Protein AF-A0A6M3IVU8-F1 (afdb_monomer)

Structure (mmCIF, N/CA/C/O backbone):
data_AF-A0A6M3IVU8-F1
#
_entry.id   AF-A0A6M3IVU8-F1
#
loop_
_atom_site.group_PDB
_atom_site.id
_atom_site.type_symbol
_atom_site.label_atom_id
_atom_site.label_alt_id
_atom_site.label_comp_id
_atom_site.label_asym_id
_atom_site.label_entity_id
_atom_site.label_seq_id
_atom_site.pdbx_PDB_ins_code
_atom_site.Cartn_x
_atom_site.Cartn_y
_atom_site.Cartn_z
_atom_site.occupancy
_atom_site.B_iso_or_equiv
_atom_site.auth_seq_id
_atom_site.auth_comp_id
_atom_site.auth_asym_id
_atom_site.auth_atom_id
_atom_site.pdbx_PDB_model_num
ATOM 1 N N . MET A 1 1 ? 1.051 0.463 17.326 1.00 62.12 1 MET A N 1
ATOM 2 C CA . MET A 1 1 ? 1.452 0.470 15.902 1.00 62.12 1 MET A CA 1
ATOM 3 C C . MET A 1 1 ? 1.864 1.874 15.525 1.00 62.12 1 MET A C 1
ATOM 5 O O . MET A 1 1 ? 1.216 2.806 15.981 1.00 62.12 1 MET A O 1
ATOM 9 N N . ASN A 1 2 ? 2.916 2.026 14.725 1.00 73.69 2 ASN A N 1
ATOM 10 C CA . ASN A 1 2 ? 3.225 3.302 14.088 1.00 73.69 2 ASN A CA 1
ATOM 11 C C . ASN A 1 2 ? 2.425 3.381 12.774 1.00 73.69 2 ASN A C 1
ATOM 13 O O . ASN A 1 2 ? 2.729 2.593 11.880 1.00 73.69 2 ASN A O 1
ATOM 17 N N . PRO A 1 3 ? 1.431 4.277 12.634 1.00 71.19 3 PRO A N 1
ATOM 18 C CA . PRO A 1 3 ? 0.600 4.359 11.430 1.00 71.19 3 PRO A CA 1
ATOM 19 C C . PRO A 1 3 ? 1.395 4.609 10.144 1.00 71.19 3 PRO A C 1
ATOM 21 O O . PRO A 1 3 ? 0.958 4.206 9.076 1.00 71.19 3 PRO A O 1
ATOM 24 N N . LEU A 1 4 ? 2.582 5.219 10.240 1.00 71.50 4 LEU A N 1
ATOM 25 C CA . LEU A 1 4 ? 3.444 5.502 9.087 1.00 71.50 4 LEU A CA 1
ATOM 26 C C . LEU A 1 4 ? 4.109 4.249 8.496 1.00 71.50 4 LEU A C 1
ATOM 28 O O . LEU A 1 4 ? 4.609 4.294 7.376 1.00 71.50 4 LEU A O 1
ATOM 32 N N . ASN A 1 5 ? 4.118 3.137 9.236 1.00 81.75 5 ASN A N 1
ATOM 33 C CA . ASN A 1 5 ? 4.657 1.866 8.752 1.00 81.75 5 ASN A CA 1
ATOM 34 C C . ASN A 1 5 ? 3.627 1.041 7.975 1.00 81.75 5 ASN A C 1
ATOM 36 O O . ASN A 1 5 ? 3.995 -0.006 7.449 1.00 81.75 5 ASN A O 1
ATOM 40 N N . TYR A 1 6 ? 2.368 1.484 7.935 1.00 89.56 6 TYR A N 1
ATOM 41 C CA . TYR A 1 6 ? 1.252 0.776 7.324 1.00 89.56 6 TYR A CA 1
ATOM 42 C C . TYR A 1 6 ? 0.635 1.599 6.196 1.00 89.56 6 TYR A C 1
ATOM 44 O O . TYR A 1 6 ? 0.760 2.826 6.139 1.00 89.56 6 TYR A O 1
ATOM 52 N N . ALA A 1 7 ? -0.036 0.898 5.290 1.00 91.94 7 ALA A N 1
ATOM 53 C CA . ALA A 1 7 ? -0.782 1.494 4.201 1.00 91.94 7 ALA A CA 1
ATOM 54 C C . ALA A 1 7 ? -1.857 2.445 4.735 1.00 91.94 7 ALA A C 1
ATOM 56 O O . ALA A 1 7 ? -2.603 2.103 5.663 1.00 9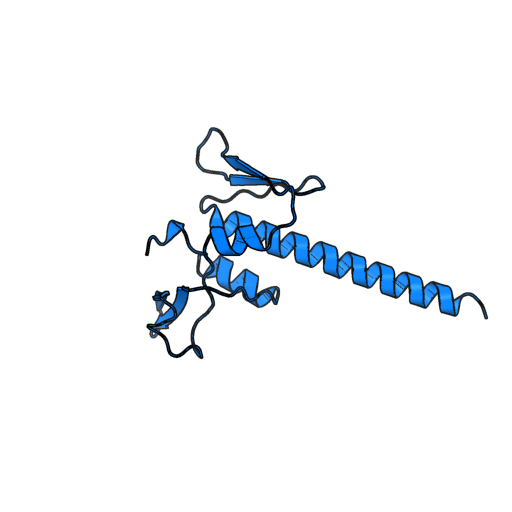1.94 7 ALA A O 1
ATOM 57 N N . SER A 1 8 ? -2.000 3.615 4.113 1.00 92.62 8 SER A N 1
ATOM 58 C CA . SER A 1 8 ? -3.180 4.447 4.353 1.00 92.62 8 SER A CA 1
ATOM 59 C C . SER A 1 8 ? -4.460 3.714 3.929 1.00 92.62 8 SER A C 1
ATOM 61 O O . SER A 1 8 ? -4.422 2.750 3.158 1.00 92.62 8 SER A O 1
ATOM 63 N N . LEU A 1 9 ? -5.617 4.167 4.418 1.00 92.94 9 LEU A N 1
ATOM 64 C CA . LEU A 1 9 ? -6.910 3.607 4.013 1.00 92.94 9 LEU A CA 1
ATOM 65 C C . LEU A 1 9 ? -7.085 3.661 2.490 1.00 92.94 9 LEU A C 1
ATOM 67 O O . LEU A 1 9 ? -7.527 2.694 1.875 1.00 92.94 9 LEU A O 1
ATOM 71 N N . GLU A 1 10 ? -6.711 4.786 1.884 1.00 92.75 10 GLU A N 1
ATOM 72 C CA . GLU A 1 10 ? -6.844 4.996 0.445 1.00 92.75 10 GLU A CA 1
ATOM 73 C C . GLU A 1 10 ? -5.897 4.092 -0.351 1.00 92.75 10 GLU A C 1
ATOM 75 O O . GLU A 1 10 ? -6.315 3.504 -1.346 1.00 92.75 10 GLU A O 1
ATOM 80 N N . ALA A 1 11 ? -4.651 3.902 0.096 1.00 91.69 11 ALA A N 1
ATOM 81 C CA . ALA A 1 11 ? -3.737 2.950 -0.539 1.00 91.69 11 ALA A CA 1
ATOM 82 C C . ALA A 1 11 ? -4.208 1.493 -0.375 1.00 91.69 11 ALA A C 1
ATOM 84 O O . ALA A 1 11 ? -4.144 0.705 -1.317 1.00 91.69 11 ALA A O 1
ATOM 85 N N . SER A 1 12 ? -4.761 1.154 0.790 1.00 93.25 12 SER A N 1
ATOM 86 C CA . SER A 1 12 ? -5.315 -0.176 1.071 1.00 93.25 12 SER A CA 1
ATOM 87 C C . SER A 1 12 ? -6.503 -0.505 0.160 1.00 93.25 12 SER A C 1
ATOM 89 O O . SER A 1 12 ? -6.572 -1.599 -0.398 1.00 93.25 12 SER A O 1
ATOM 91 N N . LYS A 1 13 ? -7.409 0.457 -0.067 1.00 92.81 13 LYS A N 1
ATOM 92 C CA . LYS A 1 13 ? -8.499 0.310 -1.047 1.00 92.81 13 LYS A CA 1
ATOM 93 C C . LYS A 1 13 ? -7.959 0.074 -2.457 1.00 92.81 13 LYS A C 1
ATOM 95 O O . LYS A 1 13 ? -8.419 -0.851 -3.116 1.00 92.81 13 LYS A O 1
ATOM 100 N N . ARG A 1 14 ? -6.944 0.837 -2.889 1.00 92.75 14 ARG A N 1
ATOM 101 C CA . ARG A 1 14 ? -6.322 0.666 -4.218 1.00 92.75 14 ARG A CA 1
ATOM 102 C C . ARG A 1 14 ? -5.722 -0.729 -4.422 1.00 92.75 14 ARG A C 1
ATOM 104 O O . ARG A 1 14 ? -5.829 -1.262 -5.523 1.00 92.75 14 ARG A O 1
ATOM 111 N N . LEU A 1 15 ? -5.116 -1.328 -3.391 1.00 91.62 15 LEU A N 1
ATOM 112 C CA . LEU A 1 15 ? -4.637 -2.718 -3.453 1.00 91.62 15 LEU A CA 1
ATOM 113 C C . LEU A 1 15 ? -5.786 -3.701 -3.683 1.00 91.62 15 LEU A C 1
ATOM 115 O O . LEU A 1 15 ? -5.729 -4.506 -4.612 1.00 91.62 15 LEU A O 1
ATOM 119 N N . VAL A 1 16 ? -6.841 -3.597 -2.872 1.00 90.62 16 VAL A N 1
ATOM 120 C CA . VAL A 1 16 ? -8.010 -4.482 -2.971 1.00 90.62 16 VAL A CA 1
ATOM 121 C C . VAL A 1 16 ? -8.709 -4.323 -4.323 1.00 90.62 16 VAL A C 1
ATOM 123 O O . VAL A 1 16 ? -9.047 -5.320 -4.955 1.00 90.62 16 VAL A O 1
ATOM 126 N N . GLU A 1 17 ? -8.863 -3.093 -4.816 1.00 91.25 17 GLU A N 1
ATOM 127 C CA . GLU A 1 17 ? -9.404 -2.801 -6.153 1.00 91.25 17 GLU A CA 1
ATOM 128 C C . GLU A 1 17 ? -8.536 -3.371 -7.283 1.00 91.25 17 GLU A C 1
ATOM 130 O O . GLU A 1 17 ? -9.053 -3.762 -8.329 1.00 91.25 17 GLU A O 1
ATOM 135 N N . ALA A 1 18 ? -7.218 -3.449 -7.080 1.00 87.94 18 ALA A N 1
ATOM 136 C CA . ALA A 1 18 ? -6.300 -4.115 -7.998 1.00 87.94 18 ALA A CA 1
ATOM 137 C C . ALA A 1 18 ? -6.326 -5.652 -7.879 1.00 87.94 18 ALA A C 1
ATOM 139 O O . ALA A 1 18 ? -5.600 -6.322 -8.611 1.00 87.94 18 ALA A O 1
ATOM 140 N N . GLY A 1 19 ? -7.140 -6.215 -6.978 1.00 89.19 19 GLY A N 1
ATOM 141 C CA . GLY A 1 19 ? -7.202 -7.652 -6.704 1.00 89.19 19 GLY A CA 1
ATOM 142 C C . GLY A 1 19 ? -6.001 -8.182 -5.917 1.00 89.19 19 GLY A C 1
ATOM 143 O O . GLY A 1 19 ? -5.787 -9.391 -5.876 1.00 89.19 19 GLY A O 1
ATOM 144 N N . ILE A 1 20 ? -5.209 -7.297 -5.305 1.00 88.62 20 ILE A N 1
ATOM 145 C CA . ILE A 1 20 ? -4.016 -7.650 -4.535 1.00 88.62 20 ILE A CA 1
ATOM 146 C C . ILE A 1 20 ? -4.391 -7.648 -3.054 1.00 88.62 20 ILE A C 1
ATOM 148 O O . ILE A 1 20 ? -4.647 -6.600 -2.464 1.00 88.62 20 ILE A O 1
ATOM 152 N N . VAL A 1 21 ? -4.407 -8.829 -2.441 1.00 87.50 21 VAL A N 1
ATOM 153 C CA . VAL A 1 21 ? -4.656 -8.994 -1.005 1.00 87.50 21 VAL A CA 1
ATOM 154 C C . VAL A 1 21 ? -3.397 -9.555 -0.366 1.00 87.50 21 VAL A C 1
ATOM 156 O O . VAL A 1 21 ? -3.051 -10.714 -0.580 1.00 87.50 21 VAL A O 1
ATOM 159 N N . LEU A 1 22 ? -2.701 -8.718 0.401 1.00 89.50 22 LEU A N 1
ATOM 160 C CA . LEU A 1 22 ? -1.493 -9.121 1.114 1.00 89.50 22 LEU A CA 1
ATOM 161 C C . LEU A 1 22 ? -1.855 -9.683 2.485 1.00 89.50 22 LEU A C 1
ATOM 163 O O . LEU A 1 22 ? -2.718 -9.144 3.182 1.00 89.50 22 LEU A O 1
ATOM 167 N N . GLU A 1 23 ? -1.173 -10.753 2.888 1.00 89.62 23 GLU A N 1
ATOM 168 C CA . GLU A 1 23 ? -1.243 -11.208 4.270 1.00 89.62 23 GLU A CA 1
ATOM 169 C C . GLU A 1 23 ? -0.614 -10.149 5.174 1.00 89.62 23 GLU A C 1
ATOM 171 O O . GLU A 1 23 ? 0.548 -9.787 4.993 1.00 89.62 23 GLU A O 1
ATOM 176 N N . THR A 1 24 ? -1.403 -9.658 6.129 1.00 90.94 24 THR A N 1
ATOM 177 C CA . THR A 1 24 ? -0.989 -8.585 7.025 1.00 90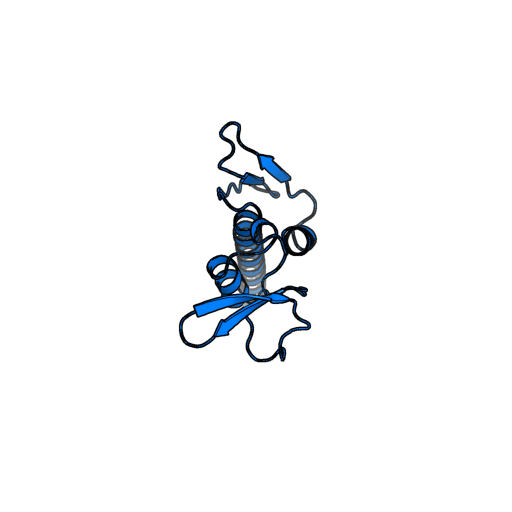.94 24 THR A CA 1
ATOM 178 C C . THR A 1 24 ? -1.522 -8.754 8.439 1.00 90.94 24 THR A C 1
ATOM 180 O O . THR A 1 24 ? -2.555 -9.399 8.671 1.00 90.94 24 THR A O 1
ATOM 183 N N . ASP A 1 25 ? -0.811 -8.163 9.395 1.00 90.06 25 ASP A N 1
ATOM 184 C CA . ASP A 1 25 ? -1.175 -8.107 10.804 1.00 90.06 25 ASP A CA 1
ATOM 185 C C . ASP A 1 25 ? -2.039 -6.892 11.177 1.00 90.06 25 ASP A C 1
ATOM 187 O O . ASP A 1 25 ? -2.444 -6.792 12.337 1.00 90.06 25 ASP A O 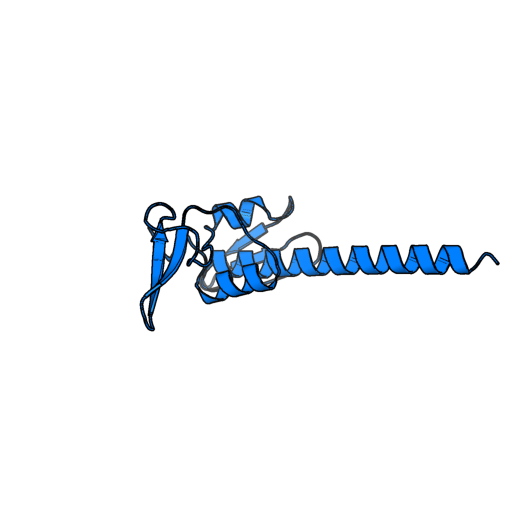1
ATOM 191 N N . ALA A 1 26 ? -2.382 -6.009 10.231 1.00 90.88 26 ALA A N 1
ATOM 192 C CA . ALA A 1 26 ? -3.174 -4.805 10.485 1.00 90.88 26 ALA A CA 1
ATOM 193 C C . ALA A 1 26 ? -4.299 -4.603 9.459 1.00 90.88 26 ALA A C 1
ATOM 195 O O . ALA A 1 26 ? -4.184 -4.976 8.296 1.00 90.88 26 ALA A O 1
ATOM 196 N N . HIS A 1 27 ? -5.427 -4.046 9.899 1.00 92.56 27 HIS A N 1
ATOM 197 C CA . HIS A 1 27 ? -6.592 -3.768 9.056 1.00 92.56 27 HIS A CA 1
ATOM 198 C C . HIS A 1 27 ? -7.156 -2.380 9.362 1.00 92.56 27 HIS A C 1
ATOM 200 O O . HIS A 1 27 ? -7.169 -1.939 10.513 1.00 92.56 27 HIS A O 1
ATOM 206 N N . HIS A 1 28 ? -7.678 -1.720 8.331 1.00 91.56 28 HIS A N 1
ATOM 207 C CA . HIS A 1 28 ? -8.589 -0.593 8.486 1.00 91.56 28 HIS A CA 1
ATOM 208 C C . HIS A 1 28 ? -9.995 -1.120 8.736 1.00 91.56 28 HIS A C 1
ATOM 210 O O . HIS A 1 28 ? -10.525 -1.890 7.933 1.00 91.56 28 HIS A O 1
ATOM 216 N N . ILE A 1 29 ? -10.611 -0.690 9.831 1.00 88.69 29 ILE A N 1
ATOM 217 C CA . ILE A 1 29 ? -11.959 -1.105 10.226 1.00 88.69 29 ILE A CA 1
ATOM 218 C C . ILE A 1 29 ? -12.852 0.115 10.279 1.00 88.69 29 ILE A C 1
ATOM 220 O O . ILE A 1 29 ? -12.452 1.165 10.781 1.00 88.69 29 ILE A O 1
ATOM 224 N N . LYS A 1 30 ? -14.080 -0.048 9.795 1.00 87.62 30 LYS A N 1
ATOM 225 C CA . LYS A 1 30 ? -15.089 0.997 9.842 1.00 87.62 30 LYS A CA 1
ATOM 226 C C . LYS A 1 30 ? -15.911 0.903 11.129 1.00 87.62 30 LYS A C 1
ATOM 228 O O . LYS A 1 30 ? -16.640 -0.068 11.323 1.00 87.62 30 LYS A O 1
ATOM 233 N N . TYR A 1 31 ? -15.852 1.939 11.960 1.00 82.81 31 TYR A N 1
ATOM 234 C CA . TYR A 1 31 ? -16.718 2.120 13.126 1.00 82.81 31 TYR A CA 1
ATOM 235 C C . TYR A 1 31 ? -17.681 3.277 12.855 1.00 82.81 31 TYR A C 1
ATOM 237 O O . TYR A 1 31 ? -17.320 4.450 12.916 1.00 82.81 31 TYR A O 1
ATOM 245 N N . GLY A 1 32 ? -18.925 2.949 12.496 1.00 83.31 32 GLY A N 1
ATOM 246 C CA . GLY A 1 32 ? -19.904 3.956 12.083 1.00 83.31 32 GLY A CA 1
ATOM 247 C C . GLY A 1 32 ? -19.447 4.700 10.823 1.00 83.31 32 GLY A C 1
ATOM 248 O O . GLY A 1 32 ? -19.466 4.137 9.726 1.00 83.31 32 GLY A O 1
ATOM 249 N N . THR A 1 33 ? -19.055 5.966 10.972 1.00 84.00 33 THR A N 1
ATOM 250 C CA . THR A 1 33 ? -18.554 6.825 9.883 1.00 84.00 33 THR A CA 1
ATOM 251 C C . THR A 1 33 ? -17.031 6.901 9.804 1.00 84.00 33 THR A C 1
ATOM 253 O O . THR A 1 33 ? -16.514 7.367 8.790 1.00 84.00 33 THR A O 1
ATOM 256 N N . GLU A 1 34 ? -16.316 6.451 10.833 1.00 88.25 34 GLU A N 1
ATOM 257 C CA . GLU A 1 34 ? -14.865 6.607 10.947 1.00 88.25 34 GLU A CA 1
ATOM 258 C C . GLU A 1 34 ? -14.125 5.311 10.613 1.00 88.25 34 GLU A C 1
ATOM 260 O O . GLU A 1 34 ? -14.678 4.213 10.709 1.00 88.25 34 GLU A O 1
ATOM 265 N N . TRP A 1 35 ? -12.868 5.453 10.193 1.00 89.94 35 TRP A N 1
ATOM 266 C CA . TRP A 1 35 ? -11.972 4.337 9.915 1.00 89.94 35 TRP A CA 1
ATOM 267 C C . TRP A 1 35 ? -10.798 4.359 10.883 1.00 89.94 35 TRP A C 1
ATOM 269 O O . TRP A 1 35 ? -10.126 5.381 11.022 1.00 89.94 35 TRP A O 1
ATOM 279 N N . GLU A 1 36 ? -10.524 3.217 11.506 1.00 89.88 36 GLU A N 1
ATOM 280 C CA . GLU A 1 36 ? -9.408 3.053 12.433 1.00 89.88 36 GLU A CA 1
ATOM 281 C C . GLU A 1 36 ? -8.484 1.917 11.995 1.00 89.88 36 GLU A C 1
ATOM 283 O O . GLU A 1 36 ? -8.939 0.839 11.609 1.00 89.88 36 GLU A O 1
ATOM 288 N N . LEU A 1 37 ? -7.174 2.143 12.121 1.00 90.25 37 LEU A N 1
ATOM 289 C CA . LEU A 1 37 ? -6.160 1.109 11.944 1.00 90.25 37 LEU A CA 1
ATOM 290 C C . LEU A 1 37 ? -6.055 0.270 13.222 1.00 90.25 37 LEU A C 1
ATOM 292 O O . LEU A 1 37 ? -5.693 0.786 14.287 1.00 90.25 37 LEU A O 1
ATOM 296 N N . LYS A 1 38 ? -6.320 -1.031 13.119 1.00 89.44 38 LYS A N 1
ATOM 297 C CA . LYS A 1 38 ? -6.245 -1.973 14.239 1.00 89.44 38 LYS A CA 1
ATOM 298 C C . LYS A 1 38 ? -5.451 -3.232 13.879 1.00 89.44 38 LYS A C 1
ATOM 300 O O . LYS A 1 38 ? -5.414 -3.621 12.713 1.00 89.44 38 LYS A O 1
ATOM 305 N N . PRO A 1 39 ? -4.849 -3.907 14.871 1.00 88.56 39 PRO A N 1
ATOM 306 C CA . PRO A 1 39 ? -4.251 -5.219 14.661 1.00 88.56 39 PRO A CA 1
ATOM 307 C C . PRO A 1 39 ? -5.294 -6.264 14.245 1.00 88.56 39 PRO A C 1
ATOM 309 O O . PRO A 1 39 ? -6.397 -6.288 14.791 1.00 88.56 39 PRO A O 1
ATOM 312 N N . ARG A 1 40 ? -4.922 -7.207 13.381 1.00 83.88 40 ARG A N 1
ATOM 313 C CA . ARG A 1 40 ? -5.771 -8.297 12.874 1.00 83.88 40 ARG A CA 1
ATOM 314 C C . ARG A 1 40 ? -6.407 -9.148 13.979 1.00 83.88 40 ARG A C 1
ATOM 316 O O . ARG A 1 40 ? -7.525 -9.609 13.815 1.00 83.88 40 ARG A O 1
ATOM 323 N N . HIS A 1 41 ? -5.730 -9.338 15.111 1.00 82.56 41 HIS A N 1
ATOM 324 C CA . HIS A 1 41 ? -6.268 -10.112 16.239 1.00 82.56 41 HIS A CA 1
ATOM 325 C C . HIS A 1 41 ? -7.373 -9.383 17.019 1.00 82.56 41 HIS A C 1
ATOM 327 O O . HIS A 1 41 ? -8.068 -10.004 17.814 1.00 82.56 41 HIS A O 1
ATOM 333 N N . SER A 1 42 ? -7.523 -8.071 16.826 1.00 77.06 42 SER A N 1
ATOM 334 C CA . SER A 1 42 ? -8.584 -7.274 17.457 1.00 77.06 42 SER A CA 1
ATOM 335 C C . SER A 1 42 ? -9.853 -7.192 16.603 1.00 77.06 42 SER A C 1
ATOM 337 O O . SER A 1 42 ? -10.743 -6.397 16.898 1.00 77.06 42 SER A O 1
ATOM 339 N N . VAL A 1 43 ? -9.930 -8.003 15.544 1.00 64.50 43 VAL A N 1
ATOM 340 C CA . VAL A 1 43 ? -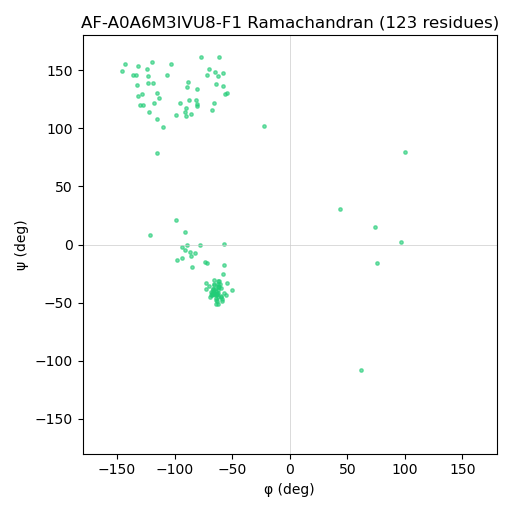10.996 -7.969 14.544 1.00 64.50 43 VAL A CA 1
ATOM 341 C C . VAL A 1 43 ? -11.520 -9.367 14.263 1.00 64.50 43 VAL A C 1
ATOM 343 O O . VAL A 1 43 ? -10.737 -10.286 14.027 1.00 64.50 43 VAL A O 1
ATOM 346 N N . ASP A 1 44 ? -12.840 -9.500 14.155 1.00 66.12 44 ASP A N 1
ATOM 347 C CA . ASP A 1 44 ? -13.412 -10.561 13.333 1.00 66.12 44 ASP A CA 1
ATOM 348 C C . ASP A 1 44 ? -13.070 -10.227 11.877 1.00 66.12 44 ASP A C 1
ATOM 350 O O . ASP A 1 44 ? -13.484 -9.191 11.352 1.00 66.12 44 ASP A O 1
ATOM 354 N N . ALA A 1 45 ? -12.273 -11.083 11.234 1.00 55.56 45 ALA A N 1
ATOM 355 C CA . ALA A 1 45 ? -11.623 -10.861 9.934 1.00 55.56 45 ALA A CA 1
ATOM 356 C C . ALA A 1 45 ? -12.564 -10.521 8.752 1.00 55.56 45 ALA A C 1
ATOM 358 O O . ALA A 1 45 ? -12.106 -10.332 7.630 1.00 55.56 45 ALA A O 1
ATOM 359 N N . VAL A 1 46 ? -13.874 -10.449 8.983 1.00 59.22 46 VAL A N 1
ATOM 360 C CA . VAL A 1 46 ? -14.926 -10.302 7.973 1.00 59.22 46 VAL A CA 1
ATOM 361 C C . VAL A 1 46 ? -15.173 -8.838 7.571 1.00 59.22 46 VAL A C 1
ATOM 363 O O . VAL A 1 46 ? -15.707 -8.596 6.493 1.00 59.22 46 VAL A O 1
ATOM 366 N N . TYR A 1 47 ? -14.769 -7.849 8.381 1.00 70.75 47 TYR A N 1
ATOM 367 C CA . TYR A 1 47 ? -15.170 -6.440 8.173 1.00 70.75 47 TYR A CA 1
ATOM 368 C C . TYR A 1 47 ? -14.021 -5.434 7.968 1.00 70.75 47 TYR A C 1
ATOM 370 O O . TYR A 1 47 ? -14.266 -4.226 7.942 1.00 70.75 47 TYR A O 1
ATOM 378 N N . GLY A 1 48 ? -12.776 -5.896 7.819 1.00 84.38 48 GLY A N 1
ATOM 379 C CA . GLY A 1 48 ? -11.601 -5.026 7.674 1.00 84.38 48 GLY A CA 1
ATOM 380 C C . GLY A 1 48 ? -11.025 -4.988 6.256 1.00 84.38 48 GLY A C 1
ATOM 381 O O . GLY A 1 48 ? -10.999 -6.006 5.570 1.00 84.38 48 GLY A O 1
ATOM 382 N N . ILE A 1 49 ? -10.498 -3.833 5.839 1.00 91.25 49 ILE A N 1
ATOM 383 C CA . ILE A 1 49 ? -9.629 -3.722 4.657 1.00 91.25 49 ILE A CA 1
ATOM 384 C C . ILE A 1 49 ? -8.185 -3.983 5.117 1.00 91.25 49 ILE A C 1
ATOM 386 O O . ILE A 1 49 ? -7.727 -3.278 6.019 1.00 91.25 49 ILE A O 1
ATOM 390 N N . PRO A 1 50 ? -7.458 -4.953 4.535 1.00 92.00 50 PRO A N 1
ATOM 391 C CA . PRO A 1 50 ? -6.060 -5.216 4.873 1.00 92.00 50 PRO A CA 1
ATOM 392 C C . PRO A 1 50 ? -5.205 -3.956 4.739 1.00 92.00 50 PRO A C 1
ATOM 394 O O . PRO A 1 50 ? -5.257 -3.282 3.713 1.00 92.00 50 PRO A O 1
ATOM 397 N N . ALA A 1 51 ? -4.418 -3.648 5.765 1.00 93.19 51 ALA A N 1
ATOM 398 C CA . ALA A 1 51 ? -3.538 -2.488 5.807 1.00 93.19 51 ALA A CA 1
ATOM 399 C C . ALA A 1 51 ? -2.083 -2.965 5.869 1.00 93.19 51 ALA A C 1
ATOM 401 O O . ALA A 1 51 ? -1.517 -2.995 6.958 1.00 93.19 51 ALA A O 1
ATOM 402 N N . PRO A 1 52 ? -1.477 -3.377 4.743 1.00 93.50 52 PRO A N 1
ATOM 403 C CA . PRO A 1 52 ? -0.152 -3.970 4.768 1.00 93.50 52 PRO A CA 1
ATOM 404 C C . PRO A 1 52 ? 0.922 -2.994 5.231 1.00 93.50 52 PRO A C 1
ATOM 406 O O . PRO A 1 52 ? 0.853 -1.786 4.989 1.00 93.50 52 PRO A O 1
ATOM 409 N N . SER A 1 53 ? 1.935 -3.536 5.892 1.00 91.62 53 SER A N 1
ATOM 410 C CA . SER A 1 53 ? 3.122 -2.795 6.285 1.00 91.62 53 SER A CA 1
ATOM 411 C C . SER A 1 53 ? 4.069 -2.576 5.107 1.00 91.62 53 SER A C 1
ATOM 413 O O . SER A 1 53 ? 4.051 -3.312 4.118 1.00 91.62 53 SER A O 1
ATOM 415 N N . MET A 1 54 ? 4.976 -1.607 5.240 1.00 87.81 54 MET A N 1
ATOM 416 C CA . MET A 1 54 ? 6.049 -1.373 4.267 1.00 87.81 54 MET A CA 1
ATOM 417 C C . MET A 1 54 ? 6.827 -2.657 3.931 1.00 87.81 54 MET A C 1
ATOM 419 O O . MET A 1 54 ? 7.187 -2.882 2.779 1.00 87.81 54 MET A O 1
ATOM 423 N N . PHE A 1 55 ? 7.073 -3.504 4.934 1.00 88.31 55 PHE A N 1
ATOM 424 C CA . PHE A 1 55 ? 7.798 -4.762 4.771 1.00 88.31 55 PHE A CA 1
ATOM 425 C C . PHE A 1 55 ? 7.021 -5.776 3.923 1.00 88.31 55 PHE A C 1
ATOM 427 O O . PHE A 1 55 ? 7.599 -6.406 3.040 1.00 88.31 55 PHE A O 1
ATOM 434 N N . GLU A 1 56 ? 5.718 -5.911 4.165 1.00 92.25 56 GLU A N 1
ATOM 435 C CA . GLU A 1 56 ? 4.855 -6.829 3.414 1.00 92.25 56 GLU A CA 1
ATOM 436 C C . GLU A 1 56 ? 4.769 -6.416 1.948 1.00 92.25 56 GLU A C 1
ATOM 438 O O . GLU A 1 56 ? 4.937 -7.256 1.072 1.00 92.25 56 GLU A O 1
ATOM 443 N N . VAL A 1 57 ? 4.608 -5.118 1.671 1.00 89.56 57 VAL A N 1
ATOM 444 C CA . VAL A 1 57 ? 4.603 -4.611 0.292 1.00 89.56 57 VAL A CA 1
ATOM 445 C C . VAL A 1 57 ? 5.967 -4.822 -0.373 1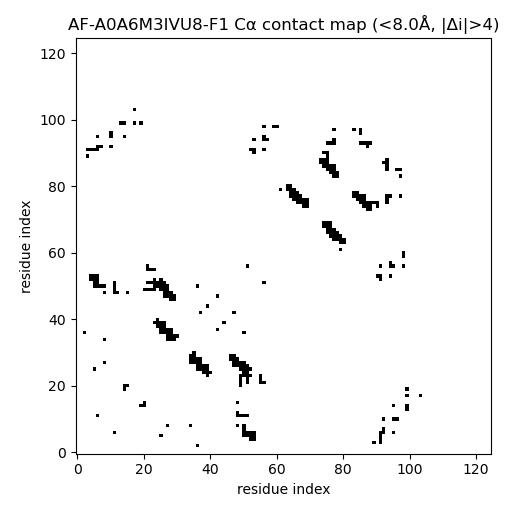.00 89.56 57 VAL A C 1
ATOM 447 O O . VAL A 1 57 ? 6.030 -5.248 -1.522 1.00 89.56 57 VAL A O 1
ATOM 450 N N . TRP A 1 58 ? 7.066 -4.569 0.347 1.00 85.25 58 TRP A N 1
ATOM 451 C CA . TRP A 1 58 ? 8.424 -4.753 -0.174 1.00 85.25 58 TRP A CA 1
ATOM 452 C C . TRP A 1 58 ? 8.724 -6.201 -0.570 1.00 85.25 58 TRP A C 1
ATOM 454 O O . TRP A 1 58 ? 9.408 -6.429 -1.565 1.00 85.25 58 TRP A O 1
ATOM 464 N N . ARG A 1 59 ? 8.210 -7.178 0.184 1.00 87.94 59 ARG A N 1
ATOM 465 C CA . ARG A 1 59 ? 8.411 -8.608 -0.093 1.00 87.94 59 ARG A CA 1
ATOM 466 C C . ARG A 1 59 ? 7.817 -9.042 -1.434 1.00 87.94 59 ARG A C 1
ATOM 468 O O . ARG A 1 59 ? 8.381 -9.920 -2.077 1.00 87.94 59 ARG A O 1
ATOM 475 N N . GLU A 1 60 ? 6.701 -8.440 -1.834 1.00 88.12 60 GLU A N 1
ATOM 476 C CA . GLU A 1 60 ? 6.005 -8.780 -3.081 1.00 88.12 60 GLU A CA 1
ATOM 477 C C . GLU A 1 60 ? 6.557 -8.030 -4.300 1.00 88.12 60 GLU A C 1
ATOM 479 O O . GLU A 1 60 ? 6.200 -8.330 -5.440 1.00 88.12 60 GLU A O 1
ATOM 484 N N . LEU A 1 61 ? 7.424 -7.036 -4.086 1.00 83.56 61 LEU A N 1
ATOM 485 C CA . LEU A 1 61 ? 8.046 -6.326 -5.190 1.00 83.56 61 LEU A CA 1
ATOM 486 C C . LEU A 1 61 ? 9.093 -7.203 -5.895 1.00 83.56 61 LEU A C 1
ATOM 488 O O . LEU A 1 61 ? 9.819 -7.961 -5.246 1.00 83.56 61 LEU A O 1
ATOM 492 N N . PRO A 1 62 ? 9.244 -7.066 -7.225 1.00 77.81 62 PRO A N 1
ATOM 493 C CA . PRO A 1 62 ? 10.267 -7.789 -7.964 1.00 77.81 62 PRO A CA 1
ATOM 494 C C . PRO A 1 62 ? 11.678 -7.509 -7.443 1.00 77.81 62 PRO A C 1
ATOM 496 O O . PRO A 1 62 ? 12.012 -6.387 -7.039 1.00 77.81 62 PRO A O 1
ATOM 499 N N . ILE A 1 63 ? 12.535 -8.525 -7.548 1.00 74.50 63 ILE A N 1
ATOM 500 C CA . ILE A 1 63 ? 13.967 -8.413 -7.261 1.00 74.50 63 ILE A CA 1
ATOM 501 C C . ILE A 1 63 ? 14.568 -7.298 -8.131 1.00 74.50 63 ILE A C 1
ATOM 503 O O . ILE A 1 63 ? 14.380 -7.269 -9.346 1.00 74.50 63 ILE A O 1
ATOM 507 N N . GLY A 1 64 ? 15.299 -6.375 -7.500 1.00 70.75 64 GLY A N 1
ATOM 508 C CA . GLY A 1 64 ? 15.880 -5.202 -8.163 1.00 70.75 64 GLY A CA 1
ATOM 509 C C . GLY A 1 64 ? 15.053 -3.919 -8.037 1.00 70.75 64 GLY A C 1
ATOM 510 O O . GLY A 1 64 ? 15.465 -2.891 -8.570 1.00 70.75 64 GLY A O 1
ATOM 511 N N . SER A 1 65 ? 13.927 -3.952 -7.319 1.00 74.25 65 SER A N 1
ATOM 512 C CA . SER A 1 65 ? 13.222 -2.735 -6.899 1.00 74.25 65 SER A CA 1
ATOM 513 C C . SER A 1 65 ? 14.091 -1.908 -5.943 1.00 74.25 65 SER A C 1
ATOM 515 O O . SER A 1 65 ? 14.752 -2.455 -5.058 1.00 74.25 65 SER A O 1
ATOM 517 N N . LEU A 1 66 ? 14.105 -0.585 -6.116 1.00 70.94 66 LEU A N 1
ATOM 518 C CA . LEU A 1 66 ? 14.960 0.349 -5.379 1.00 70.94 66 LEU A CA 1
ATOM 519 C C . LEU A 1 66 ? 14.129 1.485 -4.783 1.00 70.94 66 LEU A C 1
ATOM 521 O O . LEU A 1 66 ? 13.391 2.153 -5.499 1.00 70.94 66 LEU A O 1
ATOM 525 N N . ILE A 1 67 ? 14.311 1.742 -3.486 1.00 72.31 67 ILE A N 1
ATOM 526 C CA . ILE A 1 67 ? 13.800 2.925 -2.780 1.00 72.31 67 ILE A CA 1
ATOM 527 C C . ILE A 1 67 ? 14.907 3.974 -2.751 1.00 72.31 67 ILE A C 1
ATOM 529 O O . ILE A 1 67 ? 15.970 3.745 -2.176 1.00 72.31 67 ILE A O 1
ATOM 533 N N . THR A 1 68 ? 14.646 5.153 -3.305 1.00 69.75 68 THR A N 1
ATOM 534 C CA . THR A 1 68 ? 15.535 6.313 -3.205 1.00 69.75 68 THR A CA 1
ATOM 535 C C . THR A 1 68 ? 14.818 7.446 -2.487 1.00 69.75 68 THR A C 1
ATOM 537 O O . THR A 1 68 ? 13.774 7.918 -2.929 1.00 69.75 68 THR A O 1
ATOM 540 N N . LYS A 1 69 ? 15.387 7.924 -1.380 1.00 65.19 69 LYS A N 1
ATOM 541 C CA . LYS A 1 69 ? 14.885 9.116 -0.692 1.00 65.19 69 LYS A CA 1
ATOM 542 C C . LYS A 1 69 ? 15.392 10.368 -1.408 1.00 65.19 69 LYS A C 1
ATOM 544 O O . LYS A 1 69 ? 16.602 10.576 -1.492 1.00 65.19 69 LYS A O 1
ATOM 549 N N . CYS A 1 70 ? 14.495 11.222 -1.895 1.00 65.25 70 CYS A N 1
ATOM 550 C CA . CYS A 1 70 ? 14.905 12.498 -2.477 1.00 65.25 70 CYS A CA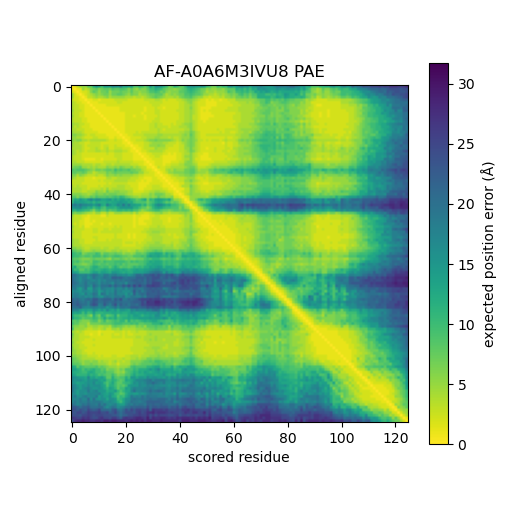 1
ATOM 551 C C . CYS A 1 70 ? 15.422 13.473 -1.416 1.00 65.25 70 CYS A C 1
ATOM 553 O O . CYS A 1 70 ? 14.983 13.466 -0.265 1.00 65.25 70 CYS A O 1
ATOM 555 N N . ARG A 1 71 ? 16.339 14.356 -1.835 1.00 55.94 71 ARG A N 1
ATOM 556 C CA . ARG A 1 71 ? 17.064 15.324 -0.988 1.00 55.94 71 ARG A CA 1
ATOM 557 C C . ARG A 1 71 ? 16.148 16.269 -0.191 1.00 55.94 71 ARG A C 1
ATOM 559 O O . ARG A 1 71 ? 16.592 16.836 0.799 1.00 55.94 71 ARG A O 1
ATOM 566 N N . ASN A 1 72 ? 14.880 16.378 -0.586 1.00 62.19 72 ASN A N 1
ATOM 567 C CA . ASN A 1 72 ? 13.871 17.242 0.025 1.00 62.19 72 ASN A CA 1
ATOM 568 C C . ASN A 1 72 ? 13.046 16.511 1.103 1.00 62.19 72 ASN A C 1
ATOM 570 O O . ASN A 1 72 ? 12.175 17.111 1.713 1.00 62.19 72 ASN A O 1
ATOM 574 N N . GLY A 1 73 ? 13.288 15.216 1.340 1.00 54.16 73 GLY A N 1
ATOM 575 C CA . GLY A 1 73 ? 12.658 14.437 2.413 1.00 54.16 73 GLY A CA 1
ATOM 576 C C . GLY A 1 73 ? 11.201 14.019 2.183 1.00 54.16 73 GLY A C 1
ATOM 577 O O . GLY A 1 73 ? 10.752 13.099 2.857 1.00 54.16 73 GLY A O 1
ATOM 578 N N . GLU A 1 74 ? 10.504 14.633 1.227 1.00 54.75 74 GLU A N 1
ATOM 579 C CA . GLU A 1 74 ? 9.058 14.459 0.999 1.00 54.75 74 GLU A CA 1
ATOM 580 C C . GLU A 1 74 ? 8.698 13.385 -0.034 1.00 54.75 74 GLU A C 1
ATOM 582 O O . GLU A 1 74 ? 7.534 13.021 -0.165 1.00 54.75 74 GLU A O 1
ATOM 587 N N . ILE A 1 75 ? 9.678 12.890 -0.794 1.00 55.16 75 ILE A N 1
ATOM 588 C CA . ILE A 1 75 ? 9.425 12.028 -1.947 1.00 55.16 75 ILE A CA 1
ATOM 589 C C . ILE A 1 75 ? 10.300 10.775 -1.882 1.00 55.16 75 ILE A C 1
ATOM 591 O O . ILE A 1 75 ? 11.533 10.850 -1.902 1.00 55.16 75 ILE A O 1
ATOM 595 N N . THR A 1 76 ? 9.639 9.620 -1.847 1.00 56.88 76 THR A N 1
ATOM 596 C CA . THR A 1 76 ? 10.253 8.307 -2.066 1.00 56.88 76 THR A CA 1
ATOM 597 C C . THR A 1 76 ? 10.186 7.957 -3.548 1.00 56.88 76 THR A C 1
ATOM 599 O O . THR A 1 76 ? 9.092 7.702 -4.025 1.00 56.88 76 THR A O 1
ATOM 602 N N . HIS A 1 77 ? 11.317 7.937 -4.261 1.00 56.09 77 HIS A N 1
ATOM 603 C CA . HIS A 1 77 ? 11.410 7.400 -5.622 1.00 56.09 77 HIS A CA 1
ATOM 604 C C . HIS A 1 77 ? 11.524 5.884 -5.585 1.00 56.09 77 HIS A C 1
ATOM 606 O O . HIS A 1 77 ? 12.340 5.332 -4.849 1.00 56.09 77 HIS A O 1
ATOM 612 N N . LEU A 1 78 ? 10.746 5.230 -6.436 1.00 57.34 78 LEU A N 1
ATOM 613 C CA . LEU A 1 78 ? 10.755 3.789 -6.604 1.00 57.34 78 LEU A CA 1
ATOM 614 C C . LEU A 1 78 ? 11.062 3.439 -8.046 1.00 57.34 78 LEU A C 1
ATOM 616 O O . LEU A 1 78 ? 10.238 3.743 -8.902 1.00 57.34 78 LEU A O 1
ATOM 620 N N . SER A 1 79 ? 12.210 2.810 -8.299 1.00 58.12 79 SER A N 1
ATOM 621 C CA . SER A 1 79 ? 12.555 2.266 -9.614 1.00 58.12 79 SER A CA 1
ATOM 622 C C . SER A 1 79 ? 12.617 0.740 -9.557 1.00 58.12 79 SER A C 1
ATOM 624 O O . SER A 1 79 ? 13.316 0.160 -8.732 1.00 58.12 79 SER A O 1
ATOM 626 N N . GLY A 1 80 ? 11.867 0.085 -10.438 1.00 53.00 80 GLY A N 1
ATOM 627 C CA . GLY A 1 80 ? 12.008 -1.331 -10.786 1.00 53.00 80 GLY A CA 1
ATOM 628 C C . GLY A 1 80 ? 12.206 -1.432 -12.299 1.00 53.00 80 GLY A C 1
ATOM 629 O O . GLY A 1 80 ? 11.767 -0.524 -13.003 1.00 53.00 80 GLY A O 1
ATOM 630 N N . PHE A 1 81 ? 12.913 -2.470 -12.772 1.00 46.50 81 PHE A N 1
ATOM 631 C CA . PHE A 1 81 ? 13.283 -2.725 -14.179 1.00 46.50 81 PHE A CA 1
ATOM 632 C C . PHE A 1 81 ? 12.364 -2.020 -15.204 1.00 46.50 81 PHE A C 1
ATOM 634 O O . PHE A 1 81 ? 11.251 -2.470 -15.465 1.00 46.50 81 PHE A O 1
ATOM 641 N N . GLY A 1 82 ? 12.856 -0.907 -15.768 1.00 52.38 82 GLY A N 1
ATOM 642 C CA . GLY A 1 82 ? 12.145 -0.072 -16.745 1.00 52.38 82 GLY A CA 1
ATOM 643 C C . GLY A 1 82 ? 11.499 1.188 -16.154 1.00 52.38 82 GLY A C 1
ATOM 644 O O . GLY A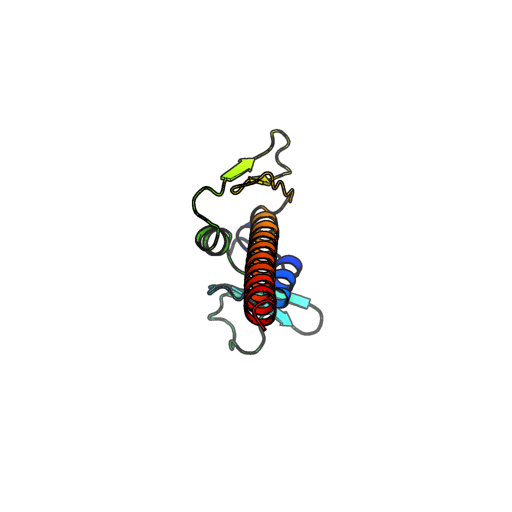 1 82 ? 10.304 1.213 -15.932 1.00 52.38 82 GLY A O 1
ATOM 645 N N . GLU A 1 83 ? 12.291 2.243 -15.930 1.00 55.41 83 GLU A N 1
ATOM 646 C CA . GLU A 1 83 ? 11.885 3.671 -15.890 1.00 55.41 83 GLU A CA 1
ATOM 647 C C . GLU A 1 83 ? 10.594 4.097 -15.151 1.00 55.41 83 GLU A C 1
ATOM 649 O O . GLU A 1 83 ? 9.984 5.111 -15.494 1.00 55.41 83 GLU A O 1
ATOM 654 N N . TYR A 1 84 ? 10.164 3.415 -14.092 1.00 59.69 84 TYR A N 1
ATOM 655 C CA . TYR A 1 84 ? 9.077 3.945 -13.264 1.00 59.69 84 TYR A CA 1
ATOM 656 C C . TYR A 1 84 ? 9.636 4.834 -12.153 1.00 59.69 84 TYR A C 1
ATOM 658 O O . TYR A 1 84 ? 10.634 4.501 -11.520 1.00 59.69 84 TYR A O 1
ATOM 666 N N . SER A 1 85 ? 9.001 5.989 -11.941 1.00 62.22 85 SER A N 1
ATOM 667 C CA . SER A 1 85 ? 9.186 6.806 -10.744 1.00 62.22 85 SER A CA 1
ATOM 668 C C . SER A 1 85 ? 7.818 7.191 -10.192 1.00 62.22 85 SER A C 1
ATOM 670 O O . SER A 1 85 ? 6.938 7.656 -10.916 1.00 62.22 85 SER A O 1
ATOM 672 N N . ILE A 1 86 ? 7.622 6.921 -8.907 1.00 66.88 86 ILE A N 1
ATOM 673 C CA . ILE A 1 86 ? 6.431 7.282 -8.139 1.00 66.88 86 ILE A CA 1
ATOM 674 C C . ILE A 1 86 ? 6.915 8.109 -6.961 1.00 66.88 86 ILE A C 1
ATOM 676 O O . ILE A 1 86 ? 8.011 7.864 -6.470 1.00 66.88 86 ILE A O 1
ATOM 680 N N . ALA A 1 87 ? 6.124 9.097 -6.556 1.00 66.12 87 ALA A N 1
ATOM 681 C CA . ALA A 1 87 ? 6.448 10.038 -5.500 1.00 66.12 87 ALA A CA 1
ATOM 682 C C . ALA A 1 87 ? 5.315 10.077 -4.468 1.00 66.12 87 ALA A C 1
ATOM 684 O O . ALA A 1 87 ? 4.189 10.422 -4.818 1.00 66.12 87 ALA A O 1
ATOM 685 N N . ASN A 1 88 ? 5.601 9.742 -3.205 1.00 69.38 88 ASN A N 1
ATOM 686 C CA . ASN A 1 88 ? 4.643 9.873 -2.101 1.0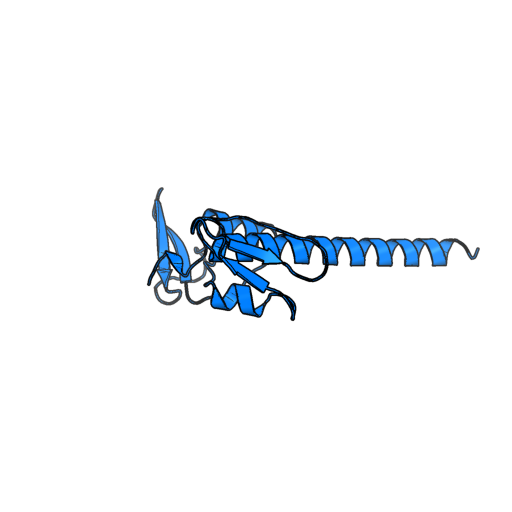0 69.38 88 ASN A CA 1
ATOM 687 C C . ASN A 1 88 ? 5.353 10.242 -0.785 1.00 69.38 88 ASN A C 1
ATOM 689 O O . ASN A 1 88 ? 6.497 9.830 -0.556 1.00 69.38 88 ASN A O 1
ATOM 693 N N . VAL A 1 89 ? 4.639 10.985 0.068 1.00 72.25 89 VAL A N 1
ATOM 694 C CA . VAL A 1 89 ? 5.044 11.371 1.430 1.00 72.25 89 VAL A CA 1
ATOM 695 C C . VAL A 1 89 ? 5.027 10.164 2.371 1.00 72.25 89 VAL A C 1
ATOM 697 O O . VAL A 1 89 ? 5.896 10.047 3.234 1.00 72.25 89 VAL A O 1
ATOM 700 N N . ASN A 1 90 ? 4.075 9.241 2.192 1.00 76.00 90 ASN A N 1
ATOM 701 C CA . ASN A 1 90 ? 4.093 7.948 2.867 1.00 76.00 90 ASN A CA 1
ATOM 702 C C . ASN A 1 90 ? 4.846 6.931 1.983 1.00 76.00 90 ASN A C 1
ATOM 704 O O . ASN A 1 90 ? 4.357 6.586 0.903 1.00 76.00 90 ASN A O 1
ATOM 708 N N . PRO A 1 91 ? 6.017 6.426 2.411 1.00 76.38 91 PRO A N 1
ATOM 709 C CA . PRO A 1 91 ? 6.791 5.466 1.624 1.00 76.38 91 PRO A CA 1
ATOM 710 C C . PRO A 1 91 ? 6.026 4.160 1.363 1.00 76.38 91 PRO A C 1
ATOM 712 O O . PRO A 1 91 ? 6.187 3.569 0.298 1.00 76.38 91 PRO A O 1
ATOM 715 N N . THR A 1 92 ? 5.157 3.733 2.285 1.00 85.06 92 THR A N 1
ATOM 716 C CA . THR A 1 92 ? 4.322 2.534 2.113 1.00 85.06 92 THR A CA 1
ATOM 717 C C . THR A 1 92 ? 3.306 2.726 0.990 1.00 85.06 92 THR A C 1
ATOM 719 O O . THR A 1 92 ? 3.145 1.850 0.146 1.00 85.06 92 THR A O 1
ATOM 722 N N . ASP A 1 93 ? 2.675 3.899 0.915 1.00 86.88 93 ASP A N 1
ATOM 723 C CA . ASP A 1 93 ? 1.720 4.212 -0.151 1.00 86.88 93 ASP A CA 1
ATOM 724 C C . ASP A 1 93 ? 2.414 4.290 -1.523 1.00 86.88 93 ASP A C 1
ATOM 726 O O . ASP A 1 93 ? 1.872 3.789 -2.507 1.00 86.88 93 ASP A O 1
ATOM 730 N N . ALA A 1 94 ? 3.636 4.841 -1.597 1.00 82.12 94 ALA A N 1
ATOM 731 C CA . ALA A 1 94 ? 4.430 4.821 -2.834 1.00 82.12 94 ALA A CA 1
ATOM 732 C C . ALA A 1 94 ? 4.711 3.387 -3.308 1.00 82.12 94 ALA A C 1
ATOM 734 O O . ALA A 1 94 ? 4.592 3.087 -4.497 1.00 82.12 94 ALA A O 1
ATOM 735 N N . LEU A 1 95 ? 5.089 2.502 -2.378 1.00 84.69 95 LEU A N 1
ATOM 736 C CA . LEU A 1 95 ? 5.373 1.095 -2.667 1.00 84.69 95 LEU A CA 1
ATOM 737 C C . LEU A 1 95 ? 4.139 0.366 -3.189 1.00 84.69 95 LEU A C 1
ATOM 739 O O . LEU A 1 95 ? 4.242 -0.429 -4.121 1.00 84.69 95 LEU A O 1
ATOM 743 N N . ILE A 1 96 ? 2.975 0.678 -2.628 1.00 88.44 96 ILE A N 1
ATOM 744 C CA . ILE A 1 96 ? 1.693 0.144 -3.083 1.00 88.44 96 ILE A CA 1
ATOM 745 C C . ILE A 1 96 ? 1.395 0.583 -4.510 1.00 88.44 96 ILE A C 1
ATOM 747 O O . ILE A 1 96 ? 1.062 -0.253 -5.350 1.00 88.44 96 ILE A O 1
ATOM 751 N N . ASP A 1 97 ? 1.541 1.873 -4.802 1.00 85.50 97 ASP A N 1
ATOM 752 C CA . ASP A 1 97 ? 1.280 2.393 -6.141 1.00 85.50 97 ASP A CA 1
ATOM 753 C C . ASP A 1 97 ? 2.237 1.754 -7.172 1.00 85.50 97 ASP A C 1
ATOM 755 O O . ASP A 1 97 ? 1.819 1.444 -8.294 1.00 85.50 97 ASP A O 1
ATOM 759 N N . LEU A 1 98 ? 3.494 1.480 -6.787 1.00 83.81 98 LEU A N 1
ATOM 760 C CA . LEU A 1 98 ? 4.435 0.723 -7.618 1.00 83.81 98 LEU A CA 1
ATOM 761 C C . LEU A 1 98 ? 3.956 -0.717 -7.837 1.00 83.81 98 LEU A C 1
ATOM 763 O O . LEU A 1 98 ? 3.891 -1.161 -8.984 1.00 83.81 98 LEU A O 1
ATOM 767 N N . LEU A 1 99 ? 3.608 -1.431 -6.766 1.00 86.12 99 LEU A N 1
ATOM 768 C CA . LEU A 1 99 ? 3.171 -2.826 -6.831 1.00 86.12 99 LEU A CA 1
ATOM 769 C C . LEU A 1 99 ? 1.932 -2.981 -7.724 1.00 86.12 99 LEU A C 1
ATOM 771 O O . LEU A 1 99 ? 1.928 -3.800 -8.644 1.00 86.12 99 LEU A O 1
ATOM 775 N N . VAL A 1 100 ? 0.913 -2.140 -7.522 1.00 88.06 100 VAL A N 1
ATOM 776 C CA . VAL A 1 100 ? -0.306 -2.119 -8.348 1.00 88.06 100 VAL A CA 1
ATOM 777 C C . VAL A 1 100 ? 0.034 -1.895 -9.819 1.00 88.06 100 VAL A C 1
ATOM 779 O O . VAL A 1 100 ? -0.550 -2.530 -10.699 1.00 88.06 100 VAL A O 1
ATOM 782 N N . ARG A 1 101 ? 0.976 -0.995 -10.112 1.00 83.25 101 ARG A N 1
ATOM 783 C CA . ARG A 1 101 ? 1.366 -0.691 -11.489 1.00 83.25 101 ARG A CA 1
ATOM 784 C C . ARG A 1 101 ? 2.114 -1.848 -12.146 1.00 83.25 101 ARG A C 1
ATOM 786 O O . ARG A 1 101 ? 1.779 -2.192 -13.275 1.00 83.25 101 ARG A O 1
ATOM 793 N N . ILE A 1 102 ? 3.067 -2.463 -11.447 1.00 80.12 102 ILE A N 1
ATOM 794 C CA . ILE A 1 102 ? 3.816 -3.628 -11.943 1.00 80.12 102 ILE A CA 1
ATOM 795 C C . ILE A 1 102 ? 2.855 -4.773 -12.275 1.00 80.12 102 ILE A C 1
ATOM 797 O O . ILE A 1 102 ? 2.918 -5.320 -13.374 1.00 80.12 102 ILE A O 1
ATOM 801 N N . MET A 1 103 ? 1.922 -5.072 -11.369 1.00 80.88 103 MET A N 1
ATOM 802 C CA . MET A 1 103 ? 0.946 -6.151 -11.550 1.00 80.88 103 MET A CA 1
ATOM 803 C C . MET A 1 103 ? -0.032 -5.887 -12.702 1.00 80.88 103 MET A C 1
ATOM 805 O O . MET A 1 103 ? -0.440 -6.809 -13.405 1.00 80.88 103 MET A O 1
ATOM 809 N N . LYS A 1 104 ? -0.401 -4.624 -12.941 1.00 80.50 104 LYS A N 1
ATOM 810 C CA . LYS A 1 104 ? -1.206 -4.256 -14.115 1.00 80.50 104 LYS A CA 1
ATOM 811 C C . LYS A 1 104 ? -0.427 -4.436 -15.418 1.00 80.50 104 LYS A C 1
ATOM 813 O O . LYS A 1 104 ? -0.991 -4.940 -16.387 1.00 80.50 104 LYS A O 1
ATOM 818 N N . SER A 1 105 ? 0.849 -4.051 -15.441 1.00 74.31 105 SER A N 1
ATOM 819 C CA . SER A 1 105 ? 1.705 -4.199 -16.622 1.00 74.31 105 SER A CA 1
ATOM 820 C C . SER A 1 105 ? 1.963 -5.665 -16.975 1.00 74.31 105 SER A C 1
ATOM 822 O O . SER A 1 105 ? 1.897 -6.011 -18.154 1.00 74.31 105 SER A O 1
ATOM 824 N N . SER A 1 106 ? 2.204 -6.535 -15.986 1.00 71.38 106 SER A N 1
ATOM 825 C CA . SER A 1 106 ? 2.366 -7.977 -16.230 1.00 71.38 106 SER A CA 1
ATOM 826 C C . SER A 1 106 ? 1.079 -8.602 -16.768 1.00 71.38 106 SER A C 1
ATOM 828 O O . SER A 1 106 ? 1.107 -9.232 -17.820 1.00 71.38 106 SER A O 1
ATOM 830 N N . ALA A 1 107 ? -0.070 -8.314 -16.146 1.00 72.19 107 ALA A N 1
ATOM 831 C CA . ALA A 1 107 ? -1.363 -8.817 -16.610 1.00 72.19 107 ALA A CA 1
ATOM 832 C C . ALA A 1 107 ? -1.709 -8.362 -18.042 1.00 72.19 107 ALA A C 1
ATOM 834 O O . ALA A 1 107 ? -2.353 -9.095 -18.794 1.00 72.19 107 ALA A O 1
ATOM 835 N N . GLN A 1 108 ? -1.305 -7.150 -18.436 1.00 70.31 108 GLN A N 1
ATOM 836 C CA . GLN A 1 108 ? -1.498 -6.662 -19.801 1.00 70.31 108 GLN A CA 1
ATOM 837 C C . GLN A 1 108 ? -0.554 -7.349 -20.801 1.00 70.31 108 GLN A C 1
ATOM 839 O O . GLN A 1 108 ? -0.986 -7.662 -21.910 1.00 70.31 108 GLN A O 1
ATOM 844 N N . GLY A 1 109 ? 0.695 -7.613 -20.407 1.00 67.38 109 GLY A N 1
ATOM 845 C CA . GLY A 1 109 ? 1.655 -8.379 -21.205 1.00 67.38 109 GLY A CA 1
ATOM 846 C C . GLY A 1 109 ? 1.194 -9.816 -21.453 1.00 67.38 109 GLY A C 1
ATOM 847 O O . GLY A 1 109 ? 1.196 -10.263 -22.598 1.00 67.38 109 GLY A O 1
ATOM 848 N N . ASP A 1 110 ? 0.703 -10.492 -20.413 1.00 68.75 110 ASP A N 1
ATOM 849 C CA . ASP A 1 110 ? 0.202 -11.868 -20.509 1.00 68.75 110 ASP A CA 1
ATOM 850 C C . ASP A 1 110 ? -1.019 -11.959 -21.437 1.00 68.75 110 ASP A C 1
ATOM 852 O O . ASP A 1 110 ? -1.086 -12.832 -22.301 1.00 68.75 110 ASP A O 1
ATOM 856 N N . ARG A 1 111 ? -1.954 -11.002 -21.338 1.00 70.88 111 ARG A N 1
ATOM 857 C CA . ARG A 1 111 ? -3.122 -10.926 -22.236 1.00 70.88 111 ARG A CA 1
ATOM 858 C C . ARG A 1 111 ? -2.735 -10.663 -23.689 1.00 70.88 111 ARG A C 1
ATOM 860 O O . ARG A 1 111 ? -3.332 -11.250 -24.587 1.00 70.88 111 ARG A O 1
ATOM 867 N N . ALA A 1 112 ? -1.755 -9.789 -23.928 1.00 69.62 112 ALA A N 1
ATOM 868 C CA . ALA A 1 112 ? -1.263 -9.513 -25.276 1.00 69.62 112 ALA A CA 1
ATOM 869 C C . ALA A 1 112 ? -0.562 -10.740 -25.884 1.00 69.62 112 ALA A C 1
ATOM 871 O O . ALA A 1 112 ? -0.774 -11.045 -27.056 1.00 69.62 112 ALA A O 1
ATOM 872 N N . ALA A 1 113 ? 0.217 -11.475 -25.083 1.00 67.00 113 ALA A N 1
ATOM 873 C CA . ALA A 1 113 ? 0.853 -12.720 -25.507 1.00 67.00 113 ALA A CA 1
ATOM 874 C C . ALA A 1 113 ? -0.179 -13.820 -25.815 1.00 67.00 113 ALA A C 1
ATOM 876 O O . ALA A 1 113 ? -0.070 -14.497 -26.837 1.00 67.00 113 ALA A O 1
ATOM 877 N N . GLU A 1 114 ? -1.213 -13.963 -24.981 1.00 72.25 114 GLU A N 1
ATOM 878 C CA . GLU A 1 114 ? -2.298 -14.927 -25.199 1.00 72.25 114 GLU A CA 1
ATOM 879 C C . GLU A 1 114 ? -3.111 -14.603 -26.465 1.00 72.25 114 GLU A C 1
ATOM 881 O O . GLU A 1 114 ? -3.490 -15.505 -27.214 1.00 72.25 114 GLU A O 1
ATOM 886 N N . GLN A 1 115 ? -3.356 -13.318 -26.737 1.00 76.00 115 GLN A N 1
ATOM 887 C CA . GLN A 1 115 ? -4.048 -12.886 -27.950 1.00 76.00 115 GLN A CA 1
ATOM 888 C C . GLN A 1 115 ? -3.204 -13.128 -29.211 1.00 76.00 115 GLN A C 1
ATOM 890 O O . GLN A 1 115 ? -3.722 -13.674 -30.182 1.00 76.00 115 GLN A O 1
ATOM 895 N N . ALA A 1 116 ? -1.903 -12.822 -29.176 1.00 73.94 116 ALA A N 1
ATOM 896 C CA . ALA A 1 116 ? -0.993 -13.098 -30.289 1.00 73.94 116 ALA A CA 1
ATOM 897 C C . ALA A 1 116 ? -0.872 -14.604 -30.592 1.00 73.94 116 ALA A C 1
ATOM 899 O O . ALA A 1 116 ? -0.805 -14.993 -31.756 1.00 73.94 116 ALA A O 1
ATOM 900 N N . PHE A 1 117 ? -0.896 -15.460 -29.563 1.00 74.12 117 PHE A N 1
ATOM 901 C CA . PHE A 1 117 ? -0.913 -16.915 -29.737 1.00 74.12 117 PHE A CA 1
ATOM 902 C C . PHE A 1 117 ? -2.192 -17.393 -30.448 1.00 74.12 117 PHE A C 1
ATOM 904 O O . PHE A 1 117 ? -2.115 -18.136 -31.425 1.00 74.12 117 PHE A O 1
ATOM 911 N N . LYS A 1 118 ? -3.367 -16.901 -30.025 1.00 75.38 118 LYS A N 1
ATOM 912 C CA . LYS A 1 118 ? -4.663 -17.235 -30.651 1.00 75.38 118 LYS A CA 1
ATOM 913 C C . LYS A 1 118 ? -4.790 -16.713 -32.085 1.00 75.38 118 LYS A C 1
ATOM 915 O O . LYS A 1 118 ? -5.431 -17.353 -32.916 1.00 75.38 118 LYS A O 1
ATOM 920 N N . GLU A 1 119 ? -4.223 -15.548 -32.384 1.00 76.12 119 GLU A N 1
ATOM 921 C CA . GLU A 1 119 ? -4.206 -14.986 -33.741 1.00 76.12 119 GLU A CA 1
ATOM 922 C C . GLU A 1 119 ? -3.236 -15.751 -34.659 1.00 76.12 119 GLU A C 1
ATOM 924 O O . GLU A 1 119 ? -3.540 -15.938 -35.835 1.00 76.12 119 GLU A O 1
ATOM 929 N N . GLY A 1 120 ? -2.126 -16.268 -34.116 1.00 69.50 120 GLY A N 1
ATOM 930 C CA . GLY A 1 120 ? -1.186 -17.132 -34.834 1.00 69.50 120 GLY A CA 1
ATOM 931 C C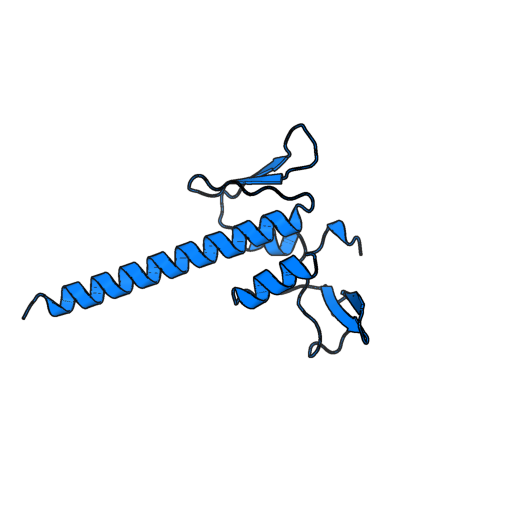 . GLY A 1 120 ? -1.766 -18.500 -35.212 1.00 69.50 120 GLY A C 1
ATOM 932 O O . GLY A 1 120 ? -1.598 -18.925 -36.350 1.00 69.50 120 GLY A O 1
ATOM 933 N N . GLU A 1 121 ? -2.506 -19.160 -34.313 1.00 65.19 121 GLU A N 1
ATOM 934 C CA . GLU A 1 121 ? -3.173 -20.443 -34.620 1.00 65.19 121 GLU A CA 1
ATOM 935 C C . GLU A 1 121 ? -4.289 -20.305 -35.672 1.00 65.19 121 GLU A C 1
ATOM 937 O O . GLU A 1 121 ? -4.523 -21.224 -36.452 1.00 65.19 121 GLU A O 1
ATOM 942 N N . ASN A 1 122 ? -4.970 -19.155 -35.734 1.00 59.59 122 ASN A N 1
ATOM 943 C CA . ASN A 1 122 ? -6.029 -18.915 -36.722 1.00 59.59 122 ASN A CA 1
ATOM 944 C C . ASN A 1 122 ? -5.505 -18.474 -38.103 1.00 59.59 122 ASN A C 1
ATOM 946 O O . ASN A 1 122 ? -6.297 -18.371 -39.038 1.00 59.59 122 ASN A O 1
ATOM 950 N N . ALA A 1 123 ? -4.204 -18.200 -38.244 1.00 58.38 123 ALA A N 1
ATOM 951 C CA . ALA A 1 123 ? -3.592 -17.767 -39.501 1.00 58.38 123 ALA A CA 1
ATOM 952 C C . ALA A 1 123 ? -3.058 -18.928 -40.371 1.00 58.38 123 ALA A C 1
ATOM 954 O O . ALA A 1 123 ? -2.616 -18.679 -41.492 1.00 58.38 123 ALA A O 1
ATOM 955 N N . GLU A 1 124 ? -3.105 -20.177 -39.888 1.00 51.78 124 GLU A N 1
ATOM 956 C CA . GLU A 1 124 ? -2.634 -21.378 -40.608 1.00 51.78 124 GLU A CA 1
ATOM 957 C C . GLU A 1 124 ? -3.748 -22.194 -41.314 1.00 51.78 124 GLU A C 1
ATOM 959 O O . GLU A 1 124 ? -3.536 -23.367 -41.629 1.00 51.78 124 GLU A O 1
ATOM 964 N N . ILE A 1 125 ? -4.920 -21.608 -41.608 1.00 45.19 125 ILE A N 1
ATOM 965 C CA . ILE A 1 125 ? -6.021 -22.277 -42.346 1.00 45.19 125 ILE A CA 1
ATOM 966 C C . ILE A 1 125 ? -6.259 -21.639 -43.717 1.00 45.19 125 ILE A C 1
ATOM 968 O O . ILE A 1 125 ? -6.449 -20.404 -43.771 1.00 45.19 125 ILE A O 1
#

Solvent-accessible surface area (backbone atoms only — not comparable to full-atom values): 7210 Å² total; per-residue (Å²): 134,66,70,76,48,28,29,46,71,69,47,26,49,53,34,51,76,69,71,48,82,68,87,52,66,27,22,36,32,70,61,91,92,45,76,44,83,40,52,43,90,83,46,74,83,87,66,49,48,54,20,40,34,41,66,54,53,57,68,74,43,63,93,74,57,41,84,41,78,42,97,80,75,53,34,34,35,42,39,42,96,74,92,44,76,43,74,25,76,48,57,26,39,28,48,47,56,49,47,54,48,53,55,51,52,51,56,51,51,53,51,51,52,52,49,54,50,58,53,56,68,66,68,80,117

Radius of gyration: 17.98 Å; Cα contacts (8 Å, |Δi|>4): 174; chains: 1; bounding box: 37×40×60 Å

Foldseek 3Di:
DPCLQWADPVLLVLCVVLVHDFDAQWWWADDPPDTDIDGPVVDPVPGTRDIHGLVRLVVLDDDAWDWDQDPVRQFTFIDDDPDDGFTGNRSSSSSSVVNSVVSVVVVVVVVVVVVVVVVVVVVPD

Nearest PDB structures (foldseek):
  4bvx-assembly1_B  TM=5.158E-01  e=4.799E+00  Homo sapiens
  8h7q-assembly1_B  TM=3.756E-01  e=6.603E+00  Synechocystis sp. PCC 6714

Secondary structure (DSSP, 8-state):
--GGGB--HHHHHHHHHTT-----SEEEEEETTEEEEEEGGGS-TTSEEE--BHHHHHHHSPTT-EEEE-TTSS-EEEE-TTT-----SSHHHHHHHHHHHHHHHHHHHHHHHHHHHHHHHTT--

Mean predicted aligned error: 9.67 Å

pLDDT: mean 77.25, std 12.93, range [45.19, 93.5]

Sequence (125 aa):
MNPLNYASLEASKRLVEAGIVLETDAHHIKYGTEWELKPRHSVDAVYGIPAPSMFEVWRELPIGSLITKCRNGEITHLSGFGEYSIANVNPTDALIDLLVRIMKSSAQGDRAAEQAFKEGENAEI

Organism: NCBI:txid1070528